Protein AF-A0A0D1KWC8-F1 (afdb_monomer_lite)

Structure (mmCIF, N/CA/C/O backbone):
data_AF-A0A0D1KWC8-F1
#
_entry.id   AF-A0A0D1KWC8-F1
#
loop_
_atom_site.group_PDB
_atom_site.id
_atom_site.type_symbol
_atom_site.label_atom_id
_atom_site.label_alt_id
_atom_site.label_comp_id
_atom_site.label_asym_id
_atom_site.label_entity_id
_atom_site.label_seq_id
_atom_site.pdbx_PDB_ins_code
_atom_site.Cartn_x
_atom_site.Cartn_y
_atom_site.Cartn_z
_atom_site.occupancy
_atom_site.B_iso_or_equiv
_atom_site.auth_seq_id
_atom_site.auth_comp_id
_atom_site.auth_asym_id
_atom_site.auth_atom_id
_atom_site.pdbx_PDB_model_num
ATOM 1 N N . MET A 1 1 ? 15.624 -3.506 13.182 1.00 62.69 1 MET A N 1
ATOM 2 C CA . MET A 1 1 ? 15.536 -2.550 12.047 1.00 62.69 1 MET A CA 1
ATOM 3 C C . MET A 1 1 ? 14.186 -2.663 11.342 1.00 62.69 1 MET A C 1
ATOM 5 O O . MET A 1 1 ? 13.481 -1.668 11.314 1.00 62.69 1 MET A O 1
ATOM 9 N N . ILE A 1 2 ? 13.787 -3.850 10.859 1.00 68.06 2 ILE A N 1
ATOM 10 C CA . ILE A 1 2 ? 12.453 -4.071 10.258 1.00 68.06 2 ILE A CA 1
ATOM 11 C C . ILE A 1 2 ? 11.323 -3.934 11.292 1.00 68.06 2 ILE A C 1
ATOM 13 O O . ILE A 1 2 ? 10.321 -3.294 11.007 1.00 68.06 2 ILE A O 1
ATOM 17 N N . GLU A 1 3 ? 11.508 -4.446 12.511 1.00 73.44 3 GLU A N 1
ATOM 18 C CA . GLU A 1 3 ? 10.509 -4.331 13.590 1.00 73.44 3 GLU A CA 1
ATOM 19 C C . GLU A 1 3 ? 10.153 -2.869 13.912 1.00 73.44 3 GLU A C 1
ATOM 21 O O . GLU A 1 3 ? 8.979 -2.534 14.028 1.00 73.44 3 GLU A O 1
ATOM 26 N N . ASN A 1 4 ? 11.149 -1.975 13.943 1.00 84.19 4 ASN A N 1
ATOM 27 C CA . ASN A 1 4 ? 10.933 -0.544 14.180 1.00 84.19 4 ASN A CA 1
ATOM 28 C C . ASN A 1 4 ? 10.139 0.122 13.044 1.00 84.19 4 ASN A C 1
ATOM 30 O O . ASN A 1 4 ? 9.345 1.023 13.298 1.00 84.19 4 ASN A O 1
ATOM 34 N N . LEU A 1 5 ? 10.352 -0.313 11.796 1.00 85.19 5 LEU A N 1
ATOM 35 C CA . L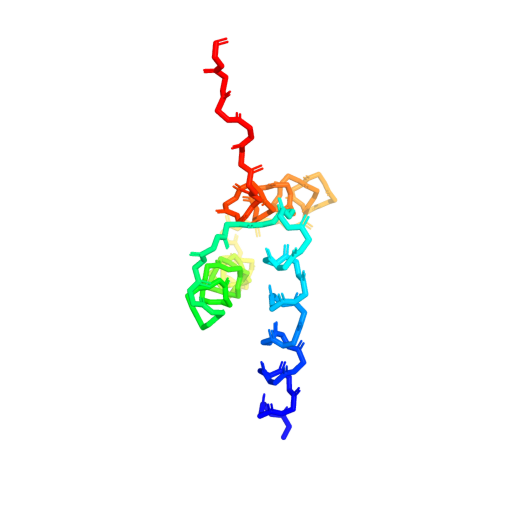EU A 1 5 ? 9.611 0.192 10.641 1.00 85.19 5 LEU A CA 1
ATOM 36 C C . LEU A 1 5 ? 8.156 -0.281 10.681 1.00 85.19 5 LEU A C 1
ATOM 38 O O . LEU A 1 5 ? 7.248 0.528 10.520 1.00 85.19 5 LEU A O 1
ATOM 42 N N . THR A 1 6 ? 7.927 -1.570 10.933 1.00 86.31 6 THR A N 1
ATOM 43 C CA . THR A 1 6 ? 6.575 -2.133 11.021 1.00 86.31 6 THR A CA 1
ATOM 44 C C . THR A 1 6 ? 5.790 -1.516 12.174 1.00 86.31 6 THR A C 1
ATOM 46 O O . THR A 1 6 ? 4.617 -1.215 11.990 1.00 86.31 6 THR A O 1
ATOM 49 N N . GLN A 1 7 ? 6.430 -1.266 13.322 1.00 90.88 7 GLN A N 1
ATOM 50 C CA . GLN A 1 7 ? 5.781 -0.585 14.443 1.00 90.88 7 GLN A CA 1
ATOM 51 C C . GLN A 1 7 ? 5.419 0.863 14.095 1.00 90.88 7 GLN A C 1
ATOM 53 O O . GLN A 1 7 ? 4.295 1.282 14.338 1.00 90.88 7 GLN A O 1
ATOM 58 N N . MET A 1 8 ? 6.331 1.609 13.463 1.00 93.38 8 MET A N 1
ATOM 59 C CA . MET A 1 8 ? 6.042 2.976 13.016 1.00 93.38 8 MET A CA 1
ATOM 60 C C . MET A 1 8 ? 4.868 3.016 12.026 1.00 93.38 8 MET A C 1
ATOM 62 O O . MET A 1 8 ? 3.989 3.868 12.143 1.00 93.38 8 MET A O 1
ATOM 66 N N . LEU A 1 9 ? 4.820 2.071 11.082 1.00 92.19 9 LEU A N 1
ATOM 67 C CA . LEU A 1 9 ? 3.713 1.949 10.134 1.00 92.19 9 LEU A CA 1
ATOM 68 C C . LEU A 1 9 ? 2.406 1.546 10.826 1.00 92.19 9 LEU A C 1
ATOM 70 O O . LEU A 1 9 ? 1.353 2.074 10.477 1.00 92.19 9 LEU A O 1
ATOM 74 N N . ASP A 1 10 ? 2.456 0.641 11.806 1.00 94.12 10 ASP A N 1
ATOM 75 C CA . ASP A 1 10 ? 1.283 0.274 12.601 1.00 94.12 10 ASP A CA 1
ATOM 76 C C . ASP A 1 10 ? 0.716 1.490 13.339 1.00 94.12 10 ASP A C 1
ATOM 78 O O . ASP A 1 10 ? -0.474 1.777 13.209 1.00 94.12 10 ASP A O 1
ATOM 82 N N . ASP A 1 11 ? 1.564 2.266 14.017 1.00 95.19 11 ASP A N 1
ATOM 83 C CA . ASP A 1 11 ? 1.167 3.494 14.712 1.00 95.19 11 ASP A CA 1
ATOM 84 C C . ASP A 1 11 ? 0.562 4.521 13.738 1.00 95.19 11 ASP A C 1
ATOM 86 O O . ASP A 1 11 ? -0.485 5.116 14.015 1.00 95.19 11 ASP A O 1
ATOM 90 N N . TYR A 1 12 ? 1.176 4.688 12.562 1.00 94.62 12 TYR A N 1
ATOM 91 C CA . TYR A 1 12 ? 0.688 5.578 11.508 1.00 94.62 12 TYR A CA 1
ATOM 92 C C . TYR A 1 12 ? -0.704 5.168 11.006 1.00 94.62 12 TYR A C 1
ATOM 94 O O . TYR A 1 12 ? -1.623 5.991 10.957 1.00 94.62 12 TYR A O 1
ATOM 102 N N . PHE A 1 13 ? -0.899 3.885 10.689 1.00 95.81 13 PHE A N 1
ATOM 103 C CA . PHE A 1 13 ? -2.196 3.378 10.249 1.00 95.81 13 PHE A CA 1
ATOM 104 C C . PHE A 1 13 ? -3.233 3.410 11.377 1.00 95.81 13 PHE A C 1
ATOM 106 O O . PHE A 1 13 ? -4.395 3.729 11.133 1.00 95.81 13 PHE A O 1
ATOM 113 N N . ASN A 1 14 ? -2.850 3.139 12.624 1.00 96.25 14 ASN A N 1
ATOM 114 C CA . ASN A 1 14 ? -3.745 3.260 13.776 1.00 96.25 14 ASN A CA 1
ATOM 115 C C . ASN A 1 14 ? -4.258 4.693 13.941 1.00 96.25 14 ASN A C 1
ATOM 117 O O . ASN A 1 14 ? -5.464 4.885 14.114 1.00 96.25 14 ASN A O 1
ATOM 121 N N . LYS A 1 15 ? -3.387 5.695 13.787 1.00 96.62 15 LYS A N 1
ATOM 122 C CA . LYS A 1 15 ? -3.787 7.105 13.797 1.00 96.62 15 LYS A CA 1
ATOM 123 C C . LYS A 1 15 ? -4.759 7.435 12.661 1.00 96.62 15 LYS A C 1
ATOM 125 O O . LYS A 1 15 ? -5.836 7.963 12.922 1.00 96.62 15 LYS A O 1
ATOM 130 N N . GLY A 1 16 ? -4.433 7.067 11.421 1.00 95.31 16 GLY A N 1
ATOM 131 C CA . GLY A 1 16 ? -5.299 7.349 10.270 1.00 95.31 16 GLY A CA 1
ATOM 132 C C . GLY A 1 16 ? -6.684 6.696 10.376 1.00 95.31 16 GLY A C 1
ATOM 133 O O . GLY A 1 16 ? -7.682 7.287 9.959 1.00 95.31 16 GLY A O 1
ATOM 134 N N . LYS A 1 17 ? -6.764 5.489 10.956 1.00 95.88 17 LYS A N 1
ATOM 135 C CA . LYS A 1 17 ? -8.037 4.804 11.245 1.00 95.88 17 LYS A CA 1
ATOM 136 C C . LYS A 1 17 ? -8.847 5.553 12.301 1.00 95.88 17 LYS A C 1
ATOM 138 O O . LYS A 1 17 ? -10.050 5.720 12.124 1.00 95.88 17 LYS A O 1
ATOM 143 N N . ALA A 1 18 ? -8.200 6.013 13.374 1.00 96.12 18 ALA A N 1
ATOM 144 C CA . ALA A 1 18 ? -8.852 6.776 14.439 1.00 96.12 18 ALA A CA 1
ATOM 145 C C . ALA A 1 18 ? -9.406 8.123 13.942 1.00 96.12 18 ALA A C 1
ATOM 147 O O . ALA A 1 18 ? -10.463 8.555 14.393 1.00 96.12 18 ALA A O 1
ATOM 148 N N . GLU A 1 19 ? -8.729 8.754 12.982 1.00 95.88 19 GLU A N 1
ATOM 149 C CA . GLU A 1 19 ? -9.164 10.002 12.340 1.00 95.88 19 GLU A CA 1
ATOM 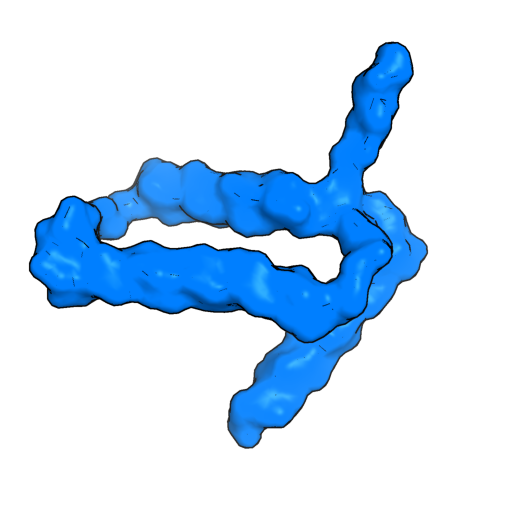150 C C . GLU A 1 19 ? -10.192 9.783 11.213 1.00 95.88 19 GLU A C 1
ATOM 152 O O . GLU A 1 19 ? -10.724 10.746 10.666 1.00 95.88 19 GLU A O 1
ATOM 157 N N . GLY A 1 20 ? -10.490 8.529 10.851 1.00 94.81 20 GLY A N 1
ATOM 158 C CA . GLY A 1 20 ? -11.434 8.199 9.779 1.00 94.81 20 GLY A CA 1
ATOM 159 C C . GLY A 1 20 ? -10.940 8.557 8.372 1.00 94.81 20 GLY A C 1
ATOM 160 O O . GLY A 1 20 ? -11.747 8.669 7.453 1.00 94.81 20 GLY A O 1
ATOM 161 N N . VAL A 1 21 ? -9.630 8.741 8.187 1.00 96.00 21 VAL A N 1
ATOM 162 C CA . VAL A 1 21 ? -9.021 9.122 6.898 1.00 96.00 21 VAL A CA 1
ATOM 163 C C . VAL A 1 21 ? -8.802 7.899 6.003 1.00 96.00 21 VAL A C 1
ATOM 165 O O . VAL A 1 21 ? -8.915 7.972 4.779 1.00 96.00 21 VAL A O 1
ATOM 168 N N . ILE A 1 22 ? -8.517 6.749 6.611 1.00 96.06 22 ILE A N 1
ATOM 169 C CA . ILE A 1 22 ? -8.250 5.480 5.925 1.00 96.06 22 ILE A CA 1
ATOM 170 C C . ILE A 1 22 ? -9.204 4.383 6.404 1.00 96.06 22 ILE A C 1
ATOM 172 O O . ILE A 1 22 ? -9.839 4.486 7.454 1.00 96.06 22 ILE A O 1
ATOM 176 N N . ARG A 1 23 ? -9.319 3.313 5.619 1.00 95.38 23 ARG A N 1
ATOM 177 C CA . ARG A 1 23 ? -10.192 2.168 5.900 1.00 95.38 23 ARG A CA 1
ATOM 178 C C . ARG A 1 23 ? -9.835 1.513 7.236 1.00 95.38 23 ARG A C 1
ATOM 180 O O . ARG A 1 23 ? 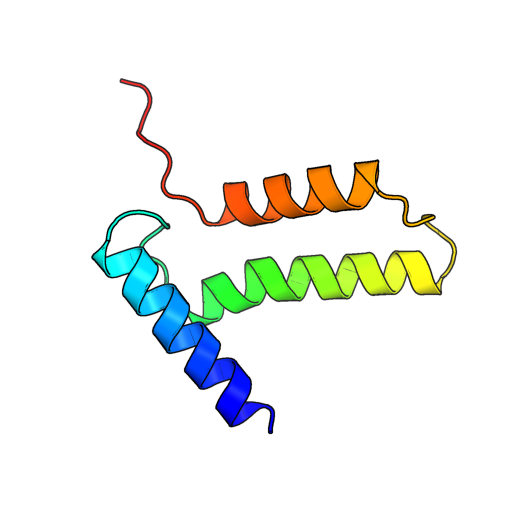-8.664 1.306 7.546 1.00 95.38 23 ARG A O 1
ATOM 187 N N . SER A 1 24 ? -10.856 1.085 7.980 1.00 94.75 24 SER A N 1
ATOM 188 C CA . SER A 1 24 ? -10.689 0.340 9.236 1.00 94.75 24 SER A CA 1
ATOM 189 C C . SER A 1 24 ? -10.344 -1.134 8.975 1.00 94.75 24 SER A C 1
ATOM 191 O O . SER A 1 24 ? -11.166 -2.032 9.150 1.00 94.75 24 SER A O 1
ATOM 193 N N . LEU A 1 25 ? -9.125 -1.377 8.489 1.00 95.75 25 LEU A N 1
ATOM 194 C CA . LEU A 1 25 ? -8.537 -2.707 8.304 1.00 95.75 25 LEU A CA 1
ATOM 195 C C . LEU A 1 25 ? -7.380 -2.931 9.296 1.00 95.75 25 LEU A C 1
ATOM 197 O O . LEU A 1 25 ? -6.805 -1.965 9.810 1.00 95.75 25 LEU A O 1
ATOM 201 N N . PRO A 1 26 ? -6.999 -4.191 9.576 1.00 95.75 26 PRO A N 1
ATOM 202 C CA . PRO A 1 26 ? -5.777 -4.481 10.320 1.00 95.75 26 PRO A CA 1
ATOM 203 C C . PRO A 1 26 ? -4.554 -3.829 9.657 1.00 95.75 26 PRO A C 1
ATOM 205 O O . PRO A 1 26 ? -4.409 -3.874 8.435 1.00 95.75 26 PRO A O 1
ATOM 208 N N . SER A 1 27 ? -3.661 -3.220 10.442 1.00 94.25 27 SER A N 1
ATOM 209 C CA . SER A 1 27 ? -2.543 -2.445 9.884 1.00 94.25 27 SER A CA 1
ATOM 210 C C . SER A 1 27 ? -1.593 -3.303 9.054 1.00 94.25 27 SER A C 1
ATOM 212 O O . SER A 1 27 ? -1.104 -2.849 8.030 1.00 94.25 27 SER A O 1
ATOM 214 N N . ASN A 1 28 ? -1.387 -4.570 9.423 1.00 93.19 28 ASN A N 1
ATOM 215 C CA . ASN A 1 28 ? -0.594 -5.511 8.627 1.00 93.19 28 ASN A CA 1
ATOM 216 C C . ASN A 1 28 ? -1.178 -5.751 7.220 1.00 93.19 28 ASN A C 1
ATOM 218 O O . ASN A 1 28 ? -0.416 -5.949 6.277 1.00 93.19 28 ASN A O 1
ATOM 222 N N . VAL A 1 29 ? -2.504 -5.682 7.054 1.00 95.19 29 VAL A N 1
ATOM 223 C CA . VAL A 1 29 ? -3.166 -5.749 5.741 1.00 95.19 29 VAL A CA 1
ATOM 224 C C . VAL A 1 29 ? -2.906 -4.469 4.946 1.00 95.19 29 VAL A C 1
ATOM 226 O O . VAL A 1 29 ? -2.555 -4.543 3.772 1.00 95.19 29 VAL A O 1
ATOM 229 N N . LEU A 1 30 ? -3.017 -3.298 5.581 1.00 95.19 30 LEU A N 1
ATOM 230 C CA . LEU A 1 30 ? -2.729 -2.006 4.942 1.00 95.19 30 LEU A CA 1
ATOM 231 C C . LEU A 1 30 ? -1.255 -1.891 4.517 1.00 95.19 30 LEU A C 1
ATOM 233 O O . LEU A 1 30 ? -0.969 -1.465 3.400 1.00 95.19 30 LEU A O 1
ATOM 237 N N . ILE A 1 31 ? -0.330 -2.357 5.364 1.00 92.62 31 ILE A N 1
ATOM 238 C CA . ILE A 1 31 ? 1.100 -2.468 5.048 1.00 92.62 31 ILE A CA 1
ATOM 239 C C . ILE A 1 31 ? 1.299 -3.363 3.823 1.00 92.62 31 ILE A C 1
ATOM 241 O O . ILE A 1 31 ? 2.012 -2.974 2.903 1.00 92.62 31 ILE A O 1
ATOM 245 N N . ALA A 1 32 ? 0.665 -4.539 3.781 1.00 94.00 32 ALA A N 1
ATOM 246 C CA . ALA A 1 32 ? 0.805 -5.465 2.659 1.00 94.00 32 ALA A CA 1
ATOM 247 C C . ALA A 1 32 ? 0.292 -4.875 1.334 1.00 94.00 32 ALA A C 1
ATOM 249 O O . ALA A 1 32 ? 0.913 -5.103 0.299 1.00 94.00 32 ALA A O 1
ATOM 250 N N . ILE A 1 33 ? -0.793 -4.094 1.358 1.00 94.19 33 ILE A N 1
ATOM 251 C CA . ILE A 1 33 ? -1.332 -3.416 0.169 1.00 94.19 33 ILE A CA 1
ATOM 252 C C . ILE A 1 33 ? -0.318 -2.405 -0.380 1.00 94.19 33 ILE A C 1
ATOM 254 O O . ILE A 1 33 ? 0.045 -2.477 -1.552 1.00 94.19 33 ILE A O 1
ATOM 258 N N . VAL A 1 34 ? 0.170 -1.492 0.465 1.00 91.81 34 VAL A N 1
ATOM 259 C CA . VAL A 1 34 ? 1.058 -0.404 0.023 1.00 91.81 34 VAL A CA 1
ATOM 260 C C . VAL A 1 34 ? 2.457 -0.930 -0.303 1.00 91.81 34 VAL A C 1
ATOM 262 O O . VAL A 1 34 ? 2.975 -0.713 -1.398 1.00 91.81 34 VAL A O 1
ATOM 265 N N . LEU A 1 35 ? 3.071 -1.667 0.626 1.00 89.75 35 LEU A N 1
ATOM 266 C CA . LEU A 1 35 ? 4.432 -2.169 0.454 1.00 89.75 35 LEU A CA 1
ATOM 267 C C . LEU A 1 35 ? 4.494 -3.259 -0.621 1.00 89.75 35 LEU A C 1
ATOM 269 O O . LEU A 1 35 ? 5.461 -3.317 -1.374 1.00 89.75 35 LEU A O 1
ATOM 273 N N . GLY A 1 36 ? 3.463 -4.101 -0.727 1.00 91.56 36 GLY A N 1
ATOM 274 C CA . GLY A 1 36 ? 3.378 -5.127 -1.765 1.00 91.56 36 GLY A CA 1
ATOM 275 C C . GLY A 1 36 ? 3.314 -4.531 -3.170 1.00 91.56 36 GLY A C 1
ATOM 276 O O . GLY A 1 36 ? 4.048 -4.986 -4.050 1.00 91.56 36 GLY A O 1
ATOM 277 N N . ALA A 1 37 ? 2.505 -3.485 -3.371 1.00 91.19 37 ALA A N 1
ATOM 278 C CA . ALA A 1 37 ? 2.457 -2.755 -4.637 1.00 91.19 37 ALA A CA 1
ATOM 279 C C . ALA A 1 37 ? 3.834 -2.170 -4.986 1.00 91.19 37 ALA A C 1
ATOM 281 O O . ALA A 1 37 ? 4.370 -2.459 -6.057 1.00 91.19 37 ALA A O 1
ATOM 282 N N . PHE A 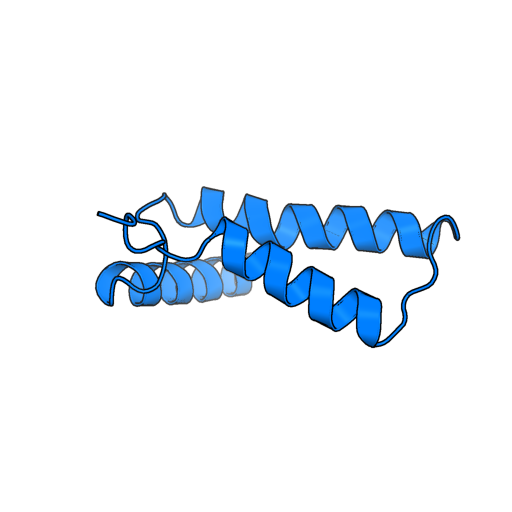1 38 ? 4.451 -1.443 -4.048 1.00 89.12 38 PHE A N 1
ATOM 283 C CA . PHE A 1 38 ? 5.779 -0.855 -4.233 1.00 89.12 38 PHE A CA 1
ATOM 284 C C . PHE A 1 38 ? 6.843 -1.900 -4.600 1.00 89.12 38 PHE A C 1
ATOM 286 O O . PHE A 1 38 ? 7.573 -1.722 -5.575 1.00 89.12 38 PHE A O 1
ATOM 293 N N . LEU A 1 39 ? 6.909 -3.019 -3.868 1.00 92.50 39 LEU A N 1
ATOM 294 C CA . LEU A 1 39 ? 7.872 -4.093 -4.132 1.00 92.50 39 LEU A CA 1
ATOM 295 C C . LEU A 1 39 ? 7.698 -4.685 -5.533 1.00 92.50 39 LEU A C 1
ATOM 297 O O . LEU A 1 39 ? 8.692 -4.943 -6.212 1.00 92.50 39 LEU A O 1
ATOM 301 N N . LYS A 1 40 ? 6.454 -4.894 -5.982 1.00 94.00 40 LYS A N 1
ATOM 302 C CA . LYS A 1 40 ? 6.201 -5.449 -7.314 1.00 94.00 40 LYS A CA 1
ATOM 303 C C . LYS A 1 40 ? 6.578 -4.467 -8.421 1.00 94.00 40 LYS A C 1
ATOM 305 O O . LYS A 1 40 ? 7.167 -4.885 -9.413 1.00 94.00 40 LYS A O 1
ATOM 310 N N . ILE A 1 41 ? 6.279 -3.184 -8.247 1.00 92.50 41 ILE A N 1
ATOM 311 C CA . ILE A 1 41 ? 6.651 -2.137 -9.206 1.00 92.50 41 ILE A CA 1
ATOM 312 C C . ILE A 1 41 ? 8.172 -2.016 -9.285 1.00 92.50 41 ILE A C 1
ATOM 314 O O . ILE A 1 41 ? 8.730 -2.039 -10.376 1.00 92.50 41 ILE A O 1
ATOM 318 N N . TYR A 1 42 ? 8.858 -1.982 -8.141 1.00 90.44 42 TYR A N 1
ATOM 319 C CA . TYR A 1 42 ? 10.317 -1.949 -8.093 1.00 90.44 42 TYR A CA 1
ATOM 320 C C . TYR A 1 42 ? 10.954 -3.126 -8.848 1.00 90.44 42 TYR A C 1
ATOM 322 O O . TYR A 1 42 ? 11.940 -2.944 -9.557 1.00 90.44 42 TYR A O 1
ATOM 330 N N . GLN A 1 43 ? 10.370 -4.326 -8.759 1.00 95.31 43 GLN A N 1
ATOM 331 C CA . GLN A 1 43 ? 10.825 -5.472 -9.553 1.00 95.31 43 GLN A CA 1
ATOM 332 C C . GLN A 1 43 ? 10.692 -5.238 -11.063 1.00 95.31 43 GLN A C 1
ATOM 334 O O . GLN A 1 43 ? 11.625 -5.570 -11.783 1.00 95.31 43 GLN A O 1
ATOM 339 N N . LEU A 1 44 ? 9.574 -4.667 -11.529 1.00 95.31 44 LEU A N 1
ATOM 340 C CA . LEU A 1 44 ? 9.352 -4.364 -12.951 1.00 95.31 44 LEU A CA 1
ATOM 341 C C . LEU A 1 44 ? 10.340 -3.312 -13.479 1.00 95.31 44 LEU A C 1
ATOM 343 O O . LEU A 1 44 ? 10.783 -3.392 -14.621 1.00 95.31 44 LEU A O 1
ATOM 347 N N . VAL A 1 45 ? 10.716 -2.343 -12.641 1.00 93.50 45 VAL A N 1
ATOM 348 C CA . VAL A 1 45 ? 11.759 -1.362 -12.984 1.00 93.50 45 VAL A CA 1
ATOM 349 C C . VAL A 1 45 ? 13.112 -2.056 -13.129 1.00 93.50 45 VAL A C 1
ATOM 351 O O . VAL A 1 45 ? 13.834 -1.830 -14.094 1.00 93.50 45 VAL A O 1
ATOM 354 N N . GLN A 1 46 ? 13.455 -2.942 -12.190 1.00 94.75 46 GLN A N 1
ATOM 355 C CA . GLN A 1 46 ? 14.740 -3.650 -12.187 1.00 94.75 46 GLN A CA 1
ATOM 356 C C . GLN A 1 46 ? 14.900 -4.624 -13.362 1.00 94.75 46 GLN A C 1
ATOM 358 O O . GLN A 1 46 ? 16.025 -4.870 -13.794 1.00 94.75 46 GLN A O 1
ATOM 363 N N . THR A 1 47 ? 13.805 -5.188 -13.878 1.00 97.00 47 THR A N 1
ATOM 364 C CA . THR A 1 47 ? 13.821 -6.030 -15.086 1.00 97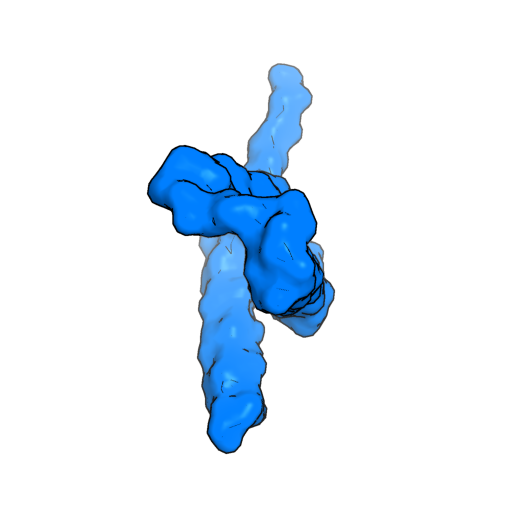.00 47 THR A CA 1
ATOM 365 C C . THR A 1 47 ? 13.860 -5.219 -16.380 1.00 97.00 47 THR A C 1
ATOM 367 O O . THR A 1 47 ? 14.111 -5.796 -17.435 1.00 97.00 47 THR A O 1
ATOM 370 N N . GLY A 1 48 ? 13.662 -3.898 -16.310 1.00 95.25 48 GLY A N 1
ATOM 371 C CA . GLY A 1 48 ? 13.545 -3.024 -17.477 1.00 95.25 48 GLY A CA 1
ATOM 372 C C . GLY A 1 48 ? 12.196 -3.134 -18.193 1.00 95.25 48 GLY A C 1
ATOM 373 O O . GLY A 1 48 ? 12.074 -2.649 -19.314 1.00 95.25 48 GLY A O 1
ATOM 374 N N . ASP A 1 49 ? 11.190 -3.761 -17.568 1.00 95.62 49 ASP A N 1
ATOM 375 C CA . ASP A 1 49 ? 9.841 -3.890 -18.138 1.00 95.62 49 ASP A CA 1
ATOM 376 C C . ASP A 1 49 ? 9.084 -2.553 -18.114 1.00 95.62 49 ASP A C 1
ATOM 378 O O . ASP A 1 49 ? 8.192 -2.330 -18.934 1.00 95.62 49 ASP A O 1
ATOM 382 N N . ILE A 1 50 ? 9.426 -1.672 -17.166 1.00 93.75 50 ILE A N 1
ATOM 383 C CA . ILE A 1 50 ? 8.906 -0.305 -17.072 1.00 93.75 50 ILE A CA 1
ATOM 384 C C . ILE A 1 50 ? 10.038 0.681 -16.769 1.00 93.75 50 ILE A C 1
ATOM 386 O O . ILE A 1 50 ? 10.938 0.387 -15.981 1.00 93.75 50 ILE A O 1
ATOM 390 N N . GLU A 1 51 ? 9.959 1.878 -17.345 1.00 91.94 51 GLU A N 1
ATOM 391 C CA . GLU A 1 51 ? 10.767 3.021 -16.916 1.00 91.94 51 GLU A CA 1
ATOM 392 C C . GLU A 1 51 ? 10.006 3.819 -15.857 1.00 91.94 51 GLU A C 1
ATOM 394 O O . GLU A 1 51 ? 8.785 3.956 -15.913 1.00 91.94 51 GLU A O 1
ATOM 399 N N . MET A 1 52 ? 10.734 4.323 -14.864 1.00 88.50 52 MET A N 1
ATOM 400 C CA . MET A 1 52 ? 10.154 5.126 -13.798 1.00 88.50 52 MET A CA 1
ATOM 401 C C . MET A 1 52 ? 10.372 6.605 -14.095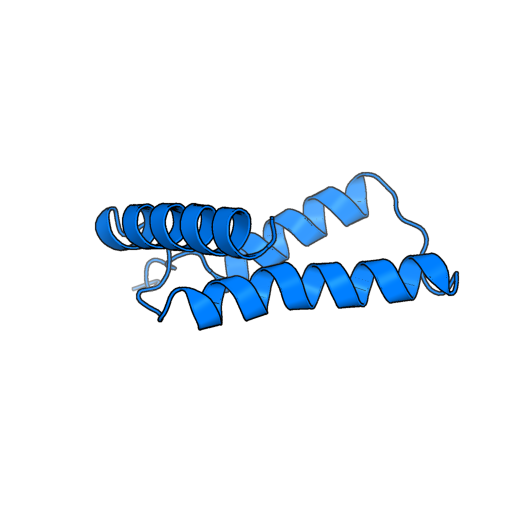 1.00 88.50 52 MET A C 1
ATOM 403 O O . MET A 1 52 ? 11.496 7.098 -13.997 1.00 88.50 52 MET A O 1
ATOM 407 N N . ASP A 1 53 ? 9.293 7.304 -14.430 1.00 91.50 53 ASP A N 1
ATOM 408 C CA . ASP A 1 53 ? 9.266 8.755 -14.565 1.00 91.50 53 ASP A CA 1
ATOM 409 C C . ASP A 1 53 ? 8.410 9.403 -13.465 1.00 91.50 53 ASP A C 1
ATOM 411 O O . ASP A 1 53 ? 7.825 8.735 -12.605 1.00 91.50 53 ASP A O 1
ATOM 415 N N . THR A 1 54 ? 8.402 10.735 -13.441 1.00 91.00 54 THR A N 1
ATOM 416 C CA . THR A 1 54 ? 7.685 11.501 -12.418 1.00 91.00 54 THR A CA 1
ATOM 417 C C . THR A 1 54 ? 6.174 11.299 -12.498 1.00 91.00 54 THR A C 1
ATOM 419 O O . THR A 1 54 ? 5.540 11.164 -11.453 1.00 91.00 54 THR A O 1
ATOM 422 N N . ASP A 1 55 ? 5.612 11.217 -13.704 1.00 92.50 55 ASP A N 1
ATOM 423 C CA . ASP A 1 55 ? 4.169 11.072 -13.906 1.00 92.50 55 ASP A CA 1
ATOM 424 C C . ASP A 1 55 ? 3.687 9.713 -13.383 1.00 92.50 55 ASP A C 1
ATOM 426 O O . ASP A 1 55 ? 2.710 9.634 -12.634 1.00 92.50 55 ASP A O 1
ATOM 430 N N . LEU A 1 56 ? 4.430 8.642 -13.679 1.00 89.69 56 LEU A N 1
ATOM 431 C CA . LEU A 1 56 ? 4.150 7.307 -13.170 1.00 89.69 56 LEU A CA 1
ATOM 432 C C . LEU A 1 56 ? 4.237 7.260 -11.641 1.00 89.69 56 LEU A C 1
ATOM 434 O O . LEU A 1 56 ? 3.386 6.642 -11.007 1.00 89.69 56 LEU A O 1
ATOM 438 N N . ILE A 1 57 ? 5.226 7.918 -11.027 1.00 89.44 57 ILE A N 1
ATOM 439 C CA . ILE A 1 57 ? 5.340 7.979 -9.560 1.00 89.44 57 ILE A CA 1
ATOM 440 C C . ILE A 1 57 ? 4.109 8.655 -8.943 1.00 89.44 57 ILE A C 1
ATOM 442 O O . ILE A 1 57 ? 3.557 8.131 -7.974 1.00 89.44 57 ILE A O 1
ATOM 446 N N . THR A 1 58 ? 3.665 9.786 -9.497 1.00 92.62 58 THR A N 1
ATOM 447 C CA . THR A 1 58 ? 2.494 10.520 -8.997 1.00 92.62 58 THR A CA 1
ATOM 448 C C . THR A 1 58 ? 1.216 9.688 -9.097 1.00 92.62 58 THR A C 1
ATOM 450 O O . THR A 1 58 ? 0.470 9.581 -8.122 1.00 92.62 58 THR A O 1
ATOM 453 N N . GLU A 1 59 ? 0.982 9.031 -10.231 1.00 93.00 59 GLU A N 1
ATOM 454 C CA . GLU A 1 59 ? -0.189 8.164 -10.408 1.00 93.00 59 GLU A CA 1
ATOM 455 C C . GLU A 1 59 ? -0.140 6.931 -9.492 1.00 93.00 59 GLU A C 1
ATOM 457 O O . GLU A 1 59 ? -1.157 6.517 -8.927 1.00 93.00 59 GLU A O 1
ATOM 462 N N . LEU A 1 60 ? 1.046 6.357 -9.278 1.00 91.31 60 LEU A N 1
ATOM 463 C CA . LEU A 1 60 ? 1.238 5.229 -8.367 1.00 91.31 60 LEU A CA 1
ATOM 464 C C . LEU A 1 60 ? 0.952 5.597 -6.912 1.00 91.31 60 LEU A C 1
ATOM 466 O O . LEU A 1 60 ? 0.311 4.815 -6.203 1.00 91.31 60 LEU A O 1
ATOM 470 N N . GLU A 1 61 ? 1.403 6.770 -6.465 1.00 91.56 61 GLU A N 1
ATOM 471 C CA . GLU A 1 61 ? 1.083 7.300 -5.140 1.00 91.56 61 GLU A CA 1
ATOM 472 C C . GLU A 1 61 ? -0.434 7.417 -4.966 1.00 91.56 61 GLU A C 1
ATOM 474 O O . GLU A 1 61 ? -0.987 6.891 -3.995 1.00 91.56 61 GLU A O 1
ATOM 479 N N . GLN A 1 62 ? -1.117 8.020 -5.944 1.00 94.12 62 GLN A N 1
ATOM 480 C CA . GLN A 1 62 ? -2.567 8.184 -5.919 1.00 94.12 62 GLN A CA 1
ATOM 481 C C . GLN A 1 62 ? -3.292 6.833 -5.892 1.00 94.12 62 GLN A C 1
ATOM 483 O O . GLN A 1 62 ? -4.226 6.656 -5.109 1.00 94.12 62 GLN A O 1
ATOM 488 N N . CYS A 1 63 ? -2.842 5.854 -6.680 1.00 93.56 63 CYS A N 1
ATOM 489 C CA . CYS A 1 63 ? -3.395 4.499 -6.681 1.00 93.56 63 CYS A CA 1
ATOM 490 C C . CYS A 1 63 ? -3.232 3.809 -5.318 1.00 93.56 63 CYS A C 1
ATOM 492 O O . CYS A 1 63 ? -4.178 3.206 -4.802 1.00 93.56 63 CYS A O 1
ATOM 494 N N . CYS A 1 64 ? -2.044 3.902 -4.713 1.00 93.56 64 CYS A N 1
ATOM 495 C CA . CYS A 1 64 ? -1.780 3.323 -3.396 1.00 93.56 64 CYS A CA 1
ATOM 496 C C . CYS A 1 64 ? -2.621 4.002 -2.310 1.00 93.56 64 CYS A C 1
ATOM 498 O O . CYS A 1 64 ? -3.170 3.320 -1.441 1.00 93.56 64 CYS A O 1
ATOM 500 N N . TRP A 1 65 ? -2.761 5.327 -2.376 1.00 94.94 65 TRP A N 1
ATOM 501 C CA . TRP A 1 65 ? -3.608 6.083 -1.463 1.00 94.94 65 TRP A CA 1
ATOM 502 C C . TRP A 1 65 ? -5.080 5.701 -1.609 1.00 94.94 65 TRP A C 1
ATOM 504 O O . TRP A 1 65 ? -5.747 5.424 -0.615 1.00 94.94 65 TRP A O 1
ATOM 514 N N . ASP A 1 66 ? -5.584 5.591 -2.836 1.00 95.19 66 ASP A N 1
ATOM 515 C CA . ASP A 1 66 ? -6.968 5.213 -3.124 1.00 95.19 66 ASP A CA 1
ATOM 516 C C . ASP A 1 66 ? -7.315 3.809 -2.624 1.00 95.19 66 ASP A C 1
ATOM 518 O O . ASP A 1 66 ? -8.425 3.567 -2.138 1.00 95.19 66 ASP A O 1
ATOM 522 N N . ALA A 1 67 ? -6.352 2.887 -2.656 1.00 94.69 67 ALA A N 1
ATOM 523 C CA . ALA A 1 67 ? -6.536 1.551 -2.108 1.00 94.69 67 ALA A CA 1
ATOM 524 C C . ALA A 1 67 ? -6.834 1.578 -0.597 1.00 94.69 67 ALA A C 1
ATOM 526 O O . ALA A 1 67 ? -7.641 0.778 -0.115 1.00 94.69 67 ALA A O 1
ATOM 527 N N . ILE A 1 68 ? -6.240 2.511 0.155 1.00 95.44 68 ILE A N 1
ATOM 528 C CA . ILE A 1 68 ? -6.341 2.547 1.621 1.00 95.44 68 ILE A CA 1
ATOM 529 C C . ILE A 1 68 ? -7.237 3.659 2.170 1.00 95.44 68 ILE A C 1
ATOM 531 O O . ILE A 1 68 ? -7.710 3.523 3.299 1.00 95.44 68 ILE A O 1
ATOM 535 N N . LYS A 1 69 ? -7.500 4.732 1.417 1.00 95.56 69 LYS A N 1
ATOM 536 C CA . LYS A 1 69 ? -8.313 5.859 1.884 1.00 95.56 69 LYS A CA 1
ATOM 537 C C . LYS A 1 69 ? -9.749 5.423 2.146 1.00 95.56 69 LYS A C 1
ATOM 539 O O . LYS A 1 69 ? -10.300 4.547 1.470 1.00 95.56 69 LYS A O 1
ATOM 544 N N . LEU A 1 70 ? -10.380 6.040 3.137 1.00 94.88 70 LEU A N 1
ATOM 545 C CA . LEU A 1 70 ? -11.806 5.865 3.343 1.00 94.88 70 LEU A CA 1
ATOM 546 C C . LEU A 1 70 ? -12.535 6.640 2.241 1.00 94.88 70 LEU A C 1
ATOM 548 O O . LEU A 1 70 ? -12.416 7.858 2.143 1.00 94.88 70 LEU A O 1
ATOM 552 N N . HIS A 1 71 ? -13.291 5.940 1.398 1.00 87.19 71 HIS A N 1
ATOM 553 C CA . HIS A 1 71 ? -14.180 6.618 0.461 1.00 87.19 71 HIS A CA 1
ATOM 554 C C . HIS A 1 71 ? -15.437 7.017 1.217 1.00 87.19 71 HIS A C 1
ATOM 556 O O . HIS A 1 71 ? -16.093 6.168 1.826 1.00 87.19 71 HIS A O 1
ATOM 562 N N . SER A 1 72 ? -15.799 8.295 1.158 1.00 78.38 72 SER A N 1
ATOM 563 C CA . SER A 1 72 ? -17.172 8.682 1.435 1.00 78.38 72 SER A CA 1
ATOM 564 C C . SER A 1 72 ? -18.052 7.907 0.458 1.00 78.38 72 SER A C 1
ATOM 566 O O . SER A 1 72 ? -17.905 8.044 -0.757 1.00 78.38 72 SER A O 1
ATOM 568 N N . SER A 1 73 ? -18.920 7.032 0.972 1.00 60.19 73 SER A N 1
ATOM 569 C CA . SER A 1 73 ? -19.955 6.419 0.147 1.00 60.19 73 SER A CA 1
ATOM 570 C C . SER A 1 73 ? -20.674 7.553 -0.572 1.00 60.19 73 SER A C 1
ATOM 572 O O . SER A 1 73 ? -21.273 8.405 0.086 1.00 60.19 73 SER A O 1
ATOM 574 N N . GLN A 1 74 ? -20.563 7.602 -1.901 1.00 47.66 74 GLN A N 1
ATOM 575 C CA . GLN A 1 74 ? -21.438 8.441 -2.705 1.00 47.66 74 GLN A CA 1
ATOM 576 C C . GLN A 1 74 ? -22.857 7.961 -2.401 1.00 47.66 74 GLN A C 1
ATOM 578 O O . GLN A 1 74 ? -23.217 6.824 -2.710 1.00 47.66 74 GLN A O 1
ATOM 583 N N . LYS A 1 75 ? -23.584 8.785 -1.650 1.00 38.78 75 LYS A N 1
ATOM 584 C CA . LYS A 1 75 ? -25.018 8.653 -1.440 1.00 38.78 75 LYS A CA 1
ATOM 585 C C . LYS A 1 75 ? -25.733 9.298 -2.613 1.00 38.78 75 LYS A C 1
ATOM 587 O O . LYS A 1 75 ? -25.247 10.367 -3.048 1.00 38.78 75 LYS A O 1
#

Secondary structure (DSSP, 8-state):
-HHHHHHHHHHHHHHHHHTTSB----HHHHHHHHHHHHHHHHHHHHTTSS---HHHHHHHHHHHHHHHBPPP---

InterPro domains:
  IPR032551 HTH-type transcriptional repressor, C-terminal [PF16295] (1-70)

Organism: Bacillus subtilis (NCBI:txid1423)

Radius of gyration: 14.29 Å; chains: 1; bounding box: 41×18×33 Å

pLDDT: mean 90.26, std 10.44, range [38.78, 97.0]

Sequence (75 aa):
MIENLTQMLDDYFNKGKAEGVIRSLPSNVLIAIVLGAFLKIYQLVQTGDIEMDTDLITELEQCCWDAIKLHSSQK

Foldseek 3Di:
DVVVVLVVQQVVLVVCVVVLFWDPDRSVVLCCLQVVLVVVVVVCVVVVVDDDDPVVVVVSVVVSSVVTTRDDPPD